Protein AF-A0A2K3M2V5-F1 (afdb_monomer)

Sequence (100 aa):
MEDSDEEIYETELAQLFTEEDEVHVFFARLDEELNKVNQFYRKQEAEFLERGDMLSKQLQILLDLKQLVTDRRRKNNLPSRSSNAEIFSRSPNQSSNYSG

Secondary structure (DSSP, 8-state):
----------PPPPGGGSS-HHHHHHHHHHHHHHHHHHHHHHHHHHHHHHHHHHHHHHHHHHHHHHHHHHHHHHHHTS--------S-------------

Organism: Trifolium pratense (NCBI:txid57577)

Structure (mmCIF, N/CA/C/O backbone):
data_AF-A0A2K3M2V5-F1
#
_entry.id   AF-A0A2K3M2V5-F1
#
loop_
_atom_site.group_PDB
_atom_site.id
_atom_site.type_symbol
_atom_site.label_atom_id
_atom_site.label_alt_id
_atom_site.label_comp_id
_atom_site.label_asym_id
_atom_site.label_entity_id
_atom_site.label_seq_id
_atom_site.pdbx_PDB_ins_code
_atom_site.Cartn_x
_atom_site.Cartn_y
_atom_site.Cartn_z
_atom_site.occupancy
_atom_site.B_iso_or_equiv
_atom_site.auth_seq_id
_atom_site.auth_comp_id
_atom_site.auth_asym_id
_atom_site.auth_atom_id
_atom_site.pdbx_PDB_model_num
ATOM 1 N N . MET A 1 1 ? -7.750 2.093 -11.460 1.00 41.62 1 MET A N 1
ATOM 2 C CA . MET A 1 1 ? -7.502 2.042 -10.013 1.00 41.62 1 MET A CA 1
ATOM 3 C C . MET A 1 1 ? -8.866 1.836 -9.421 1.00 41.62 1 MET A C 1
ATOM 5 O O . MET A 1 1 ? -9.701 2.712 -9.595 1.00 41.62 1 MET A O 1
ATOM 9 N N . GLU A 1 2 ? -9.142 0.624 -8.948 1.00 46.09 2 GLU A N 1
ATOM 10 C CA . GLU A 1 2 ? -10.311 0.410 -8.097 1.00 46.09 2 GLU A CA 1
ATOM 11 C C . GLU A 1 2 ? -10.176 1.391 -6.935 1.00 46.09 2 GLU A C 1
ATOM 13 O O . GLU A 1 2 ? -9.089 1.496 -6.363 1.00 46.09 2 GLU A O 1
ATOM 18 N N . ASP A 1 3 ? -11.230 2.168 -6.681 1.00 47.75 3 ASP A N 1
ATOM 19 C CA . ASP A 1 3 ? -11.426 2.820 -5.391 1.00 47.75 3 ASP A CA 1
ATOM 20 C C . ASP A 1 3 ? -11.268 1.710 -4.355 1.00 47.75 3 ASP A C 1
ATOM 22 O O . ASP A 1 3 ? -12.139 0.856 -4.199 1.00 47.75 3 ASP A O 1
ATOM 26 N N . SER A 1 4 ? -10.097 1.639 -3.727 1.00 57.03 4 SER A N 1
ATOM 27 C CA . SER A 1 4 ? -9.952 0.885 -2.500 1.00 57.03 4 SER A CA 1
ATOM 28 C C . SER A 1 4 ? -10.759 1.678 -1.490 1.00 57.03 4 SER A C 1
ATOM 30 O O . SER A 1 4 ? -10.239 2.655 -0.944 1.00 57.03 4 SER A O 1
ATOM 32 N N . ASP A 1 5 ? -12.035 1.322 -1.340 1.00 61.59 5 ASP A N 1
ATOM 33 C CA . ASP A 1 5 ? -12.872 1.786 -0.242 1.00 61.59 5 ASP A CA 1
ATOM 34 C C . ASP A 1 5 ? -11.995 1.791 1.009 1.00 61.59 5 ASP A C 1
ATOM 36 O O . ASP A 1 5 ? -11.370 0.781 1.348 1.00 61.59 5 ASP A O 1
ATOM 40 N N . GLU A 1 6 ? -11.816 2.971 1.595 1.00 73.25 6 GLU A N 1
ATOM 41 C CA . GLU A 1 6 ? -10.910 3.158 2.715 1.00 73.25 6 GLU A CA 1
ATOM 42 C C . GLU A 1 6 ? -11.386 2.234 3.840 1.00 73.25 6 GLU A C 1
ATOM 44 O O . GLU A 1 6 ? -12.450 2.449 4.410 1.00 73.25 6 GLU A O 1
ATOM 49 N N . GLU A 1 7 ? -10.663 1.133 4.074 1.00 84.31 7 GLU A N 1
ATOM 50 C CA . GLU A 1 7 ? -11.067 0.133 5.061 1.00 84.31 7 GLU A CA 1
ATOM 51 C C . GLU A 1 7 ? -11.070 0.779 6.446 1.00 84.31 7 GLU A C 1
ATOM 53 O O . GLU A 1 7 ? -10.015 1.122 6.986 1.00 84.31 7 GLU A O 1
ATOM 58 N N . ILE A 1 8 ? -12.271 0.937 6.999 1.00 89.81 8 ILE A N 1
ATOM 59 C CA . ILE A 1 8 ? -12.500 1.419 8.356 1.00 89.81 8 ILE A CA 1
ATOM 60 C C . ILE A 1 8 ? -12.656 0.199 9.260 1.00 89.81 8 ILE A C 1
ATOM 62 O O . ILE A 1 8 ? -13.488 -0.674 9.014 1.00 89.81 8 ILE A O 1
ATOM 66 N N . TYR A 1 9 ? -11.848 0.151 10.311 1.00 92.50 9 TYR A N 1
ATOM 67 C CA . TYR A 1 9 ? -11.904 -0.866 11.350 1.00 92.50 9 TYR A CA 1
ATOM 68 C C . TYR A 1 9 ? -12.694 -0.330 12.540 1.00 92.50 9 TYR A C 1
ATOM 70 O O . TYR A 1 9 ? -12.397 0.755 13.037 1.00 92.50 9 TYR A O 1
ATOM 78 N N . GLU A 1 10 ? -13.674 -1.099 12.997 1.00 94.06 10 GLU A N 1
ATOM 79 C CA . GLU A 1 10 ? -14.500 -0.778 14.158 1.00 94.06 10 GLU A CA 1
ATOM 80 C C . GLU A 1 10 ? -14.598 -2.014 15.056 1.00 94.06 10 GLU A C 1
ATOM 82 O O . GLU A 1 10 ? -14.713 -3.146 14.574 1.00 94.06 10 GLU A O 1
ATOM 87 N N . THR A 1 11 ? -14.505 -1.809 16.366 1.00 93.88 11 THR A N 1
ATOM 88 C CA . THR A 1 11 ? -14.577 -2.881 17.353 1.00 93.88 11 THR A CA 1
ATOM 89 C C . THR A 1 11 ? -16.034 -3.187 17.699 1.00 93.88 11 THR A C 1
ATOM 91 O O . THR A 1 11 ? -16.740 -2.370 18.287 1.00 93.88 11 THR A O 1
ATOM 94 N N . GLU A 1 12 ? -16.478 -4.412 17.415 1.00 90.62 12 GLU A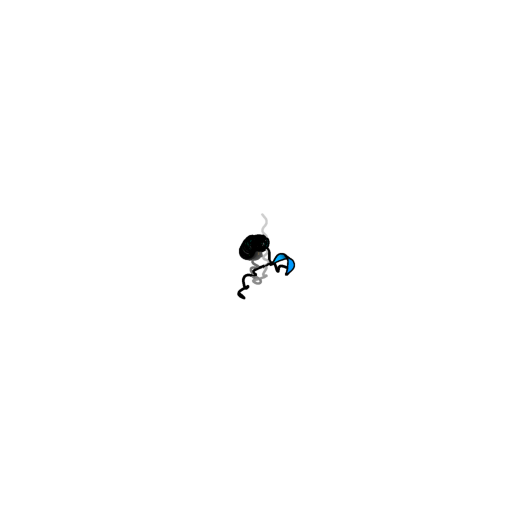 N 1
ATOM 95 C CA . GLU A 1 12 ? -17.791 -4.897 17.848 1.00 90.62 12 GLU A CA 1
ATOM 96 C C . GLU A 1 12 ? -17.785 -5.251 19.346 1.00 90.62 12 GLU A C 1
ATOM 98 O O . GLU A 1 12 ? -17.075 -6.157 19.791 1.00 90.62 12 GLU A O 1
ATOM 103 N N . LEU A 1 13 ? -18.603 -4.551 20.140 1.00 88.31 13 LEU A N 1
ATOM 104 C CA . LEU A 1 13 ? -18.733 -4.804 21.576 1.00 88.31 13 LEU A CA 1
ATOM 105 C C . LEU A 1 13 ? -19.807 -5.850 21.876 1.00 88.31 13 LEU A C 1
ATOM 107 O O . LEU A 1 13 ? -20.926 -5.801 21.366 1.00 88.31 13 LEU A O 1
ATOM 111 N N . ALA A 1 14 ? -19.484 -6.783 22.774 1.00 88.12 14 ALA A N 1
ATOM 112 C CA . ALA A 1 14 ? -20.477 -7.701 23.311 1.00 88.12 14 ALA A CA 1
ATOM 113 C C . ALA A 1 14 ? -21.502 -6.941 24.167 1.00 88.12 14 ALA A C 1
ATOM 115 O O . ALA A 1 14 ? -21.157 -5.999 24.876 1.00 88.12 14 ALA A O 1
ATOM 116 N N . GLN A 1 15 ? -22.746 -7.418 24.169 1.00 81.06 15 GLN A N 1
ATOM 117 C CA . GLN A 1 15 ? -23.897 -6.765 24.809 1.00 81.06 15 GLN A CA 1
ATOM 118 C C . GLN A 1 15 ? -23.710 -6.455 26.310 1.00 81.06 15 GLN A C 1
ATOM 120 O O . GLN A 1 15 ? -24.329 -5.543 26.840 1.00 81.06 15 GLN A O 1
ATOM 125 N 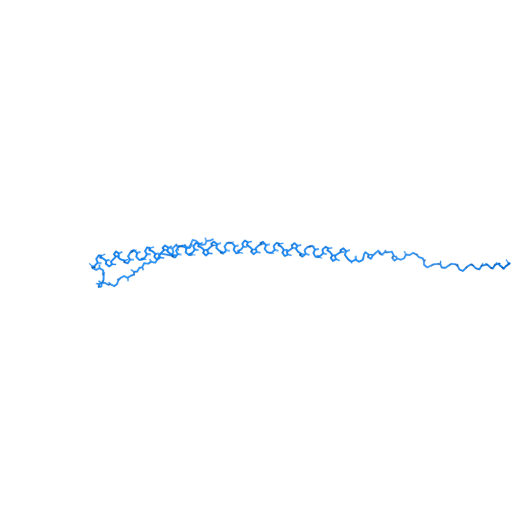N . LEU A 1 16 ? -22.831 -7.190 26.999 1.00 79.38 16 LEU A N 1
ATOM 126 C CA . LEU A 1 16 ? -22.485 -6.945 28.405 1.00 79.38 16 LEU A CA 1
ATOM 127 C C . LEU A 1 16 ? -21.726 -5.622 28.621 1.00 79.38 16 LEU A C 1
ATOM 129 O O . LEU A 1 16 ? -21.747 -5.080 29.717 1.00 79.38 16 LEU A O 1
ATOM 133 N N . PHE A 1 17 ? -21.055 -5.118 27.585 1.00 76.19 17 PHE A N 1
ATOM 134 C CA . PHE A 1 17 ? -20.202 -3.930 27.634 1.00 76.19 17 PHE A CA 1
ATOM 135 C C . PHE A 1 17 ? -20.825 -2.712 26.948 1.00 76.19 17 PHE A C 1
ATOM 137 O O . PHE A 1 17 ? -20.219 -1.645 26.944 1.00 76.19 17 PHE A O 1
ATOM 144 N N . THR A 1 18 ? -22.024 -2.852 26.372 1.00 73.94 18 THR A N 1
ATOM 145 C CA . THR A 1 18 ? -22.685 -1.758 25.646 1.00 73.94 18 THR A CA 1
ATOM 146 C C . THR A 1 18 ? -23.455 -0.789 26.544 1.00 73.94 18 THR A C 1
ATOM 148 O O . THR A 1 18 ? -23.886 0.265 26.096 1.00 73.94 18 THR A O 1
ATOM 151 N N . GLU A 1 19 ? -23.676 -1.140 27.811 1.00 75.12 19 GLU A N 1
ATOM 152 C CA . GLU A 1 19 ? -24.404 -0.281 28.758 1.00 75.12 19 GLU A CA 1
ATOM 153 C C . GLU A 1 19 ? -23.491 0.750 29.444 1.00 75.12 19 GLU A C 1
ATOM 155 O O . GLU A 1 19 ? -23.975 1.711 30.040 1.00 75.12 19 GLU A O 1
ATOM 160 N N . GLU A 1 20 ? -22.170 0.573 29.349 1.00 83.44 20 GLU A N 1
ATOM 161 C CA . GLU A 1 20 ? -21.181 1.459 29.956 1.00 83.44 20 GLU A CA 1
ATOM 162 C C . GLU A 1 20 ? -20.643 2.461 28.921 1.00 83.44 20 GLU A C 1
ATOM 164 O O . GLU A 1 20 ? -19.779 2.137 28.102 1.00 83.44 20 GLU A O 1
ATOM 169 N N . ASP A 1 21 ? -21.115 3.712 28.987 1.00 84.38 21 ASP A N 1
ATOM 170 C CA . ASP A 1 21 ? -20.696 4.802 28.084 1.00 84.38 21 ASP A CA 1
ATOM 171 C C . ASP A 1 21 ? -19.167 4.988 28.033 1.00 84.38 21 ASP A C 1
ATOM 173 O O . ASP A 1 21 ? -18.598 5.299 26.984 1.00 84.38 21 ASP A O 1
ATOM 177 N N . GLU A 1 22 ? -18.474 4.772 29.154 1.00 89.69 22 GLU A N 1
ATOM 178 C CA . GLU A 1 22 ? -17.012 4.883 29.231 1.00 89.69 22 GLU A CA 1
ATOM 179 C C . GLU A 1 22 ? -16.303 3.851 28.343 1.00 89.69 22 GLU A C 1
ATOM 181 O O . GLU A 1 22 ? -15.296 4.172 27.703 1.00 89.69 22 GLU A O 1
ATOM 186 N N . VAL A 1 23 ? -16.850 2.634 28.252 1.00 89.44 23 VAL A N 1
ATOM 187 C CA . VAL A 1 23 ? -16.302 1.553 27.424 1.00 89.44 23 VAL A CA 1
ATOM 188 C C . VAL A 1 23 ? -16.493 1.877 25.945 1.00 89.44 23 VAL A C 1
ATOM 190 O O . VAL A 1 23 ? -15.552 1.750 25.161 1.00 89.44 23 VAL A O 1
ATOM 193 N N . HIS A 1 24 ? -17.661 2.398 25.568 1.00 88.50 24 HIS A N 1
ATOM 194 C CA . HIS A 1 24 ? -17.915 2.865 24.206 1.00 88.50 24 HIS A CA 1
ATOM 195 C C . HIS A 1 24 ? -16.950 3.971 23.773 1.00 88.50 24 HIS A C 1
ATOM 197 O O . HIS A 1 24 ? -16.351 3.888 22.701 1.00 88.50 24 HIS A O 1
ATOM 203 N N . VAL A 1 25 ? -16.756 4.993 24.610 1.00 92.31 25 VAL A N 1
ATOM 204 C CA . VAL A 1 25 ? -15.839 6.102 24.303 1.00 92.31 25 VAL A CA 1
ATOM 205 C C . VAL A 1 25 ? -14.394 5.614 24.191 1.00 92.31 25 VAL A C 1
ATOM 207 O O . VAL A 1 25 ? -13.645 6.114 23.349 1.00 92.31 25 VAL A O 1
ATOM 210 N N . PHE A 1 26 ? -13.991 4.645 25.017 1.00 93.94 26 PHE A N 1
ATOM 211 C CA . PHE A 1 26 ? -12.662 4.049 24.935 1.00 93.94 26 PHE A CA 1
ATOM 212 C C . PHE A 1 26 ? -12.431 3.366 23.582 1.00 93.94 26 PHE A C 1
ATOM 214 O O . PHE A 1 26 ? -11.451 3.690 22.908 1.00 93.94 26 PHE A O 1
ATOM 221 N N . PHE A 1 27 ? -13.329 2.470 23.165 1.00 95.00 27 PHE A N 1
ATOM 222 C CA . PHE A 1 27 ? -13.165 1.735 21.909 1.00 95.00 27 PHE A CA 1
ATOM 223 C C . PHE A 1 27 ? -13.318 2.632 20.681 1.00 95.00 27 PHE A C 1
ATOM 225 O O . PHE A 1 27 ? -12.507 2.522 19.772 1.00 95.00 27 PHE A O 1
ATOM 232 N N . ALA A 1 28 ? -14.221 3.616 20.704 1.00 93.44 28 ALA A N 1
ATOM 233 C CA . ALA A 1 28 ? -14.326 4.596 19.622 1.00 93.44 28 ALA A CA 1
ATOM 234 C C . ALA A 1 28 ? -13.009 5.366 19.399 1.00 93.44 28 ALA A C 1
ATOM 236 O O . ALA A 1 28 ? -12.575 5.554 18.264 1.00 93.44 28 ALA A O 1
ATOM 237 N N . ARG A 1 29 ? -12.329 5.779 20.479 1.00 96.44 29 ARG A N 1
ATOM 238 C CA . ARG A 1 29 ? -11.012 6.437 20.382 1.00 96.44 29 ARG A CA 1
ATOM 239 C C . ARG A 1 29 ? -9.907 5.481 19.948 1.00 96.44 29 ARG A C 1
ATOM 241 O O . ARG A 1 29 ? -8.986 5.890 19.245 1.00 96.44 29 ARG A O 1
ATOM 248 N N . LEU A 1 30 ? -9.965 4.232 20.405 1.00 96.81 30 LEU A N 1
ATOM 249 C CA . LEU A 1 30 ? -9.008 3.206 20.008 1.00 96.81 30 LEU A CA 1
ATOM 250 C C . LEU A 1 30 ? -9.101 2.932 18.504 1.00 96.81 30 LEU A C 1
ATOM 252 O O . LEU A 1 30 ? -8.074 2.909 17.827 1.00 96.81 30 LEU A O 1
ATOM 256 N N . ASP A 1 31 ? -10.319 2.786 17.993 1.00 96.81 31 ASP A N 1
ATOM 257 C CA . ASP A 1 31 ? -10.595 2.568 16.578 1.00 96.81 31 ASP A CA 1
ATOM 258 C C . ASP A 1 31 ? -10.168 3.785 15.744 1.00 96.81 31 ASP A C 1
ATOM 260 O O . ASP A 1 31 ? -9.537 3.620 14.700 1.00 96.81 31 ASP A O 1
ATOM 264 N N . GLU A 1 32 ? -10.413 5.015 16.213 1.00 96.75 32 GLU A N 1
ATOM 265 C CA . GLU A 1 32 ? -9.939 6.239 15.548 1.00 96.75 32 GLU A CA 1
ATOM 266 C C . GLU A 1 32 ? -8.409 6.244 15.377 1.00 96.75 32 GLU A C 1
ATOM 268 O O . GLU A 1 32 ? -7.900 6.440 14.267 1.00 96.75 32 GLU A O 1
ATOM 273 N N . GLU A 1 33 ? -7.655 5.982 16.449 1.00 98.12 33 GLU A N 1
ATOM 274 C CA . GLU A 1 33 ? -6.190 5.954 16.371 1.00 98.12 33 GLU A CA 1
ATOM 275 C C . GLU A 1 33 ? -5.673 4.758 15.554 1.00 98.12 33 GLU A C 1
ATOM 277 O O . GLU A 1 33 ? -4.703 4.909 14.807 1.00 98.12 33 GLU A O 1
ATOM 282 N N . LEU A 1 34 ? -6.329 3.593 15.615 1.00 96.62 34 LEU A N 1
ATOM 283 C CA . LEU A 1 34 ? -5.982 2.435 14.785 1.00 96.62 34 LEU A CA 1
ATOM 284 C C . LEU A 1 34 ? -6.146 2.747 13.294 1.00 96.62 34 LEU A C 1
ATOM 286 O O . LEU A 1 34 ? -5.223 2.521 12.506 1.00 96.62 34 LEU A O 1
ATOM 290 N N . ASN A 1 35 ? -7.294 3.302 12.906 1.00 96.56 35 ASN A N 1
ATOM 291 C CA . ASN A 1 35 ? -7.573 3.676 11.523 1.00 96.56 35 ASN A CA 1
ATOM 292 C C . ASN A 1 35 ? -6.567 4.705 11.012 1.00 96.56 35 ASN A C 1
ATOM 294 O O . ASN A 1 35 ? -6.010 4.544 9.929 1.00 96.56 35 ASN A O 1
ATOM 298 N N . LYS A 1 36 ? -6.249 5.716 11.819 1.00 96.81 36 LYS A N 1
ATOM 299 C CA . LYS A 1 36 ? -5.245 6.730 11.487 1.00 96.81 36 LYS A CA 1
ATOM 300 C C . LYS A 1 36 ? -3.855 6.134 11.262 1.00 96.81 36 LYS A C 1
ATOM 302 O O . LYS A 1 36 ? -3.171 6.515 10.310 1.00 96.81 36 LYS A O 1
ATOM 307 N N . VAL A 1 37 ? -3.427 5.192 12.106 1.00 97.00 37 VAL A N 1
ATOM 308 C CA . VAL A 1 37 ? -2.152 4.479 11.926 1.00 97.00 37 VAL A CA 1
ATOM 309 C C . VAL A 1 37 ? -2.175 3.645 10.643 1.00 97.00 37 VAL A C 1
ATOM 311 O O . VAL A 1 37 ? -1.229 3.710 9.855 1.00 97.00 37 VAL A O 1
ATOM 314 N N . ASN A 1 38 ? -3.261 2.917 10.386 1.00 95.38 38 ASN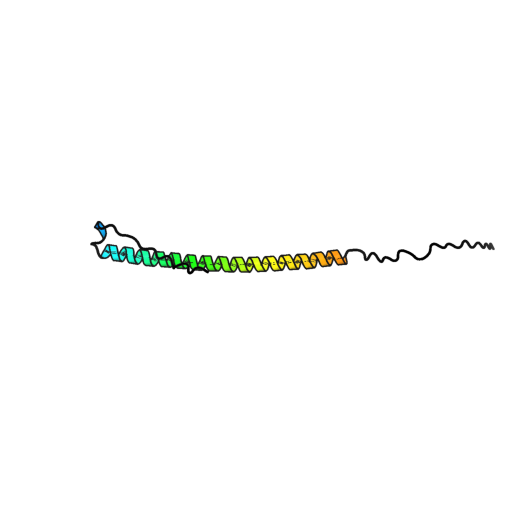 A N 1
ATOM 315 C CA . ASN A 1 38 ? -3.411 2.121 9.168 1.00 95.38 38 ASN A CA 1
ATOM 316 C C . ASN A 1 38 ? -3.379 2.994 7.907 1.00 95.38 38 ASN A C 1
ATOM 318 O O . ASN A 1 38 ? -2.635 2.691 6.975 1.00 95.38 38 ASN A O 1
ATOM 322 N N . GLN A 1 39 ? -4.110 4.110 7.889 1.00 94.81 39 GLN A N 1
ATOM 323 C CA . GLN A 1 39 ? -4.097 5.074 6.786 1.00 94.81 39 GLN A CA 1
ATOM 324 C C . GLN A 1 39 ? -2.699 5.655 6.554 1.00 94.81 39 GLN A C 1
ATOM 326 O O . GLN A 1 39 ? -2.246 5.750 5.410 1.00 94.81 39 GLN A O 1
ATOM 331 N N . PHE A 1 40 ? -1.980 6.001 7.628 1.00 96.12 40 PHE A N 1
ATOM 332 C CA . PHE A 1 40 ? -0.605 6.484 7.530 1.00 96.12 40 PHE A CA 1
ATOM 333 C C . PHE A 1 40 ? 0.298 5.466 6.823 1.00 96.12 40 PHE A C 1
ATOM 335 O O . PHE A 1 40 ? 1.002 5.824 5.875 1.00 96.12 40 PHE A O 1
ATOM 342 N N . TYR A 1 41 ? 0.253 4.197 7.234 1.00 96.00 41 TYR A N 1
ATOM 343 C CA . TYR A 1 41 ? 1.090 3.162 6.631 1.00 96.00 41 TYR A CA 1
ATOM 344 C C . TYR A 1 41 ? 0.669 2.797 5.209 1.00 96.00 41 TYR A C 1
ATOM 346 O O . TYR A 1 41 ? 1.552 2.652 4.367 1.00 96.00 41 TYR A O 1
ATOM 354 N N . ARG A 1 42 ? -0.633 2.740 4.897 1.00 94.31 42 ARG A N 1
ATOM 355 C CA . ARG A 1 42 ? -1.115 2.536 3.516 1.00 94.31 42 ARG A CA 1
ATOM 356 C C . ARG A 1 42 ? -0.602 3.628 2.583 1.00 94.31 42 ARG A C 1
ATOM 358 O O . ARG A 1 42 ? -0.066 3.340 1.515 1.00 94.31 42 ARG A O 1
ATOM 365 N N . LYS A 1 43 ? -0.698 4.891 3.009 1.00 94.44 43 LYS A N 1
ATOM 366 C CA . LYS A 1 43 ? -0.161 6.024 2.246 1.00 94.44 43 LYS A CA 1
ATOM 367 C C . LYS A 1 43 ? 1.352 5.910 2.065 1.00 94.44 43 LYS A C 1
ATOM 369 O O . LYS A 1 43 ? 1.860 6.151 0.972 1.00 94.44 43 LYS A O 1
ATOM 374 N N . GLN A 1 44 ? 2.066 5.550 3.128 1.00 97.06 44 GLN A N 1
ATOM 375 C CA . GLN A 1 44 ? 3.517 5.420 3.092 1.00 97.06 44 GLN A CA 1
ATOM 376 C C . GLN A 1 44 ? 3.969 4.277 2.171 1.00 97.06 44 GLN A C 1
ATOM 378 O O . GLN A 1 44 ? 4.933 4.447 1.424 1.00 97.06 44 GLN A O 1
ATOM 383 N N . GLU A 1 45 ? 3.281 3.136 2.203 1.00 97.12 45 GLU A N 1
ATOM 384 C CA . GLU A 1 45 ? 3.518 1.995 1.318 1.00 97.12 45 GLU A CA 1
ATOM 385 C C . GLU A 1 45 ? 3.287 2.374 -0.146 1.00 97.12 45 GLU A C 1
ATOM 387 O O . GLU A 1 45 ? 4.167 2.145 -0.976 1.00 97.12 45 GLU A O 1
ATOM 392 N N . ALA A 1 46 ? 2.163 3.027 -0.455 1.00 96.06 46 ALA A N 1
ATOM 393 C CA . ALA A 1 46 ? 1.859 3.492 -1.807 1.00 96.06 46 ALA A CA 1
ATOM 394 C C . ALA A 1 46 ? 2.947 4.438 -2.348 1.00 96.06 46 ALA A C 1
ATOM 396 O O . ALA A 1 46 ? 3.404 4.281 -3.480 1.00 96.06 46 ALA A O 1
ATOM 397 N N . GLU A 1 47 ? 3.428 5.369 -1.519 1.00 97.69 47 GLU A N 1
ATOM 398 C CA . GLU A 1 47 ? 4.534 6.259 -1.879 1.00 97.69 47 GLU A CA 1
ATOM 399 C C . GLU A 1 47 ? 5.835 5.484 -2.152 1.00 97.69 47 GLU A C 1
ATOM 401 O O . GLU A 1 47 ? 6.564 5.792 -3.100 1.00 97.69 47 GLU A O 1
ATOM 406 N N . PHE A 1 48 ? 6.155 4.473 -1.340 1.00 98.19 48 PHE A N 1
ATOM 407 C CA . PHE A 1 48 ? 7.348 3.655 -1.555 1.00 98.19 48 PHE A CA 1
ATOM 408 C C . PHE A 1 48 ? 7.255 2.802 -2.819 1.00 98.19 48 PHE A C 1
ATOM 410 O O . PHE A 1 48 ? 8.260 2.680 -3.523 1.00 98.19 48 PHE A O 1
ATOM 417 N N . LEU A 1 49 ? 6.078 2.261 -3.135 1.00 98.19 49 LEU A N 1
ATOM 418 C CA . LEU A 1 49 ? 5.835 1.540 -4.383 1.00 98.19 49 LEU A CA 1
ATOM 419 C C . LEU A 1 49 ? 6.028 2.459 -5.592 1.00 98.19 49 LEU A C 1
ATOM 421 O O . LEU A 1 49 ? 6.801 2.127 -6.489 1.00 98.19 49 LEU A O 1
ATOM 425 N N . GLU A 1 50 ? 5.433 3.655 -5.582 1.00 98.31 50 GLU A N 1
ATOM 426 C CA . GLU A 1 50 ? 5.594 4.631 -6.666 1.00 98.31 50 GLU A CA 1
ATOM 427 C C . GLU A 1 50 ? 7.066 5.035 -6.860 1.00 98.31 50 GLU A C 1
ATOM 429 O O . GLU A 1 50 ? 7.587 5.053 -7.982 1.00 98.31 50 GLU A O 1
ATOM 434 N N . ARG A 1 51 ? 7.776 5.316 -5.760 1.00 98.44 51 ARG A N 1
ATOM 435 C CA . ARG A 1 51 ? 9.212 5.635 -5.796 1.00 98.44 51 ARG A CA 1
ATOM 436 C C . ARG A 1 51 ? 10.040 4.460 -6.316 1.00 98.44 51 ARG A C 1
ATOM 438 O O . ARG A 1 51 ? 10.965 4.677 -7.102 1.00 98.44 51 ARG A O 1
ATOM 445 N N . GLY A 1 52 ? 9.716 3.237 -5.901 1.00 98.56 52 GLY A N 1
ATOM 446 C CA . GLY A 1 52 ? 10.357 2.008 -6.365 1.00 98.56 52 GLY A CA 1
ATOM 447 C C . GLY A 1 52 ? 10.178 1.797 -7.868 1.00 98.56 52 GLY A C 1
ATOM 448 O O . GLY A 1 52 ? 11.156 1.552 -8.578 1.00 98.56 52 GLY A O 1
ATOM 449 N N . ASP A 1 53 ? 8.964 1.997 -8.375 1.00 98.62 53 ASP A N 1
ATOM 450 C CA . ASP A 1 53 ? 8.646 1.905 -9.800 1.00 98.62 53 ASP A CA 1
ATOM 451 C C . ASP A 1 53 ? 9.391 2.956 -10.624 1.00 98.62 53 ASP A C 1
ATOM 453 O O . ASP A 1 53 ? 9.933 2.658 -11.694 1.00 98.62 53 ASP A O 1
ATOM 457 N N . MET A 1 54 ? 9.458 4.195 -10.134 1.00 98.62 54 MET A N 1
ATOM 458 C CA . MET A 1 54 ? 10.222 5.257 -10.785 1.00 98.62 54 MET A CA 1
ATOM 459 C C . MET A 1 54 ? 11.718 4.927 -10.828 1.00 98.62 54 MET A C 1
ATOM 461 O O . MET A 1 54 ? 12.351 5.086 -11.875 1.00 98.62 54 MET A O 1
ATOM 465 N N . LEU A 1 55 ? 12.283 4.430 -9.727 1.00 98.62 55 LEU A N 1
ATOM 466 C CA . LEU A 1 55 ? 13.685 4.021 -9.667 1.00 98.62 55 LEU A CA 1
ATOM 467 C C . LEU A 1 55 ? 13.973 2.850 -10.618 1.00 98.62 55 LEU A C 1
ATOM 469 O O . LEU A 1 55 ? 14.975 2.865 -11.332 1.00 98.62 55 LEU A O 1
ATOM 473 N N . SER A 1 56 ? 13.077 1.866 -10.685 1.00 98.62 56 SER A N 1
ATOM 474 C CA . SER A 1 56 ? 13.182 0.731 -11.606 1.00 98.62 56 SER A CA 1
ATOM 475 C C . SER A 1 56 ? 13.222 1.192 -13.069 1.00 98.62 56 SER A C 1
ATOM 477 O O . SER A 1 56 ? 14.109 0.795 -13.830 1.00 98.62 56 SER A O 1
ATOM 479 N N . LYS A 1 57 ? 12.350 2.137 -13.451 1.00 98.69 57 LYS A N 1
ATOM 480 C CA . LYS A 1 57 ? 12.365 2.765 -14.785 1.00 98.69 57 LYS A CA 1
ATOM 481 C C . LYS A 1 57 ? 13.690 3.477 -15.070 1.00 98.69 57 LYS A C 1
ATOM 483 O O . LYS A 1 57 ? 14.237 3.329 -16.161 1.00 98.69 57 LYS A O 1
ATOM 488 N N . GLN A 1 58 ? 14.230 4.220 -14.102 1.00 98.75 58 GLN A N 1
ATOM 489 C CA . GLN A 1 58 ? 15.533 4.881 -14.249 1.00 98.75 58 GLN A CA 1
ATOM 490 C C . GLN A 1 58 ? 16.664 3.867 -14.474 1.00 98.75 58 GLN A C 1
ATOM 492 O O . GLN A 1 58 ? 17.496 4.065 -15.361 1.00 98.75 58 GLN A O 1
ATOM 497 N N . LEU A 1 59 ? 16.684 2.765 -13.719 1.00 98.69 59 LEU A N 1
ATOM 498 C CA . LEU A 1 59 ? 17.673 1.699 -13.889 1.00 98.69 59 LEU A CA 1
ATOM 499 C C . LEU A 1 59 ? 17.564 1.032 -15.263 1.00 98.69 59 LEU A C 1
ATOM 501 O O . LEU A 1 59 ? 18.593 0.803 -15.901 1.00 98.69 59 LEU A O 1
ATOM 505 N N . GLN A 1 60 ? 16.347 0.787 -15.752 1.00 98.69 60 GLN A N 1
ATOM 506 C CA . GLN A 1 60 ? 16.139 0.229 -17.088 1.00 98.69 60 GLN A CA 1
ATOM 507 C C . GLN A 1 60 ? 16.691 1.157 -18.179 1.00 98.69 60 GLN A C 1
ATOM 509 O O . GLN A 1 60 ? 17.448 0.707 -19.036 1.00 98.69 60 GLN A O 1
ATOM 514 N N . ILE A 1 61 ? 16.422 2.466 -18.095 1.00 98.44 61 ILE A N 1
ATOM 515 C CA . ILE A 1 61 ? 16.978 3.459 -19.031 1.00 98.44 61 ILE A CA 1
ATOM 516 C C . ILE A 1 61 ? 18.514 3.417 -19.025 1.00 98.44 61 ILE A C 1
ATOM 518 O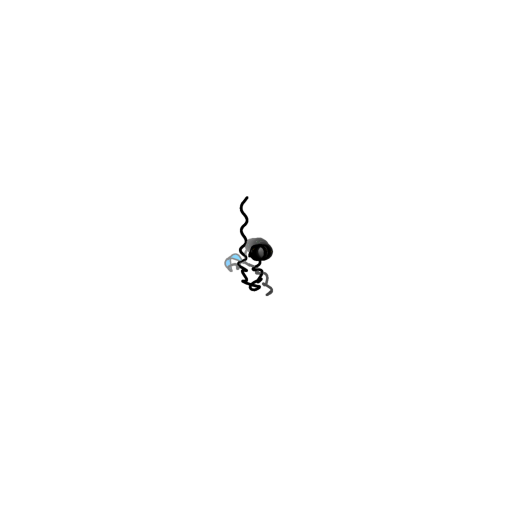 O . ILE A 1 61 ? 19.149 3.444 -20.081 1.00 98.44 61 ILE A O 1
ATOM 522 N N . LEU A 1 62 ? 19.137 3.337 -17.846 1.00 98.44 62 LEU A N 1
ATOM 523 C CA . LEU A 1 62 ? 20.596 3.265 -17.733 1.00 98.44 62 LEU A CA 1
ATOM 524 C C . LEU A 1 62 ? 21.169 1.979 -18.347 1.00 98.44 62 LEU A C 1
ATOM 526 O O . LEU A 1 62 ? 22.230 2.027 -18.978 1.00 98.44 62 LEU A O 1
ATOM 530 N N . LEU A 1 63 ? 20.485 0.843 -18.189 1.00 98.31 63 LEU A N 1
ATOM 531 C CA . LEU A 1 63 ? 20.869 -0.421 -18.822 1.00 98.31 63 LEU A CA 1
ATOM 532 C C . LEU A 1 63 ? 20.799 -0.325 -20.349 1.00 98.31 63 LEU A C 1
ATOM 534 O O . LEU A 1 63 ? 21.778 -0.669 -21.018 1.00 98.31 63 LEU A O 1
ATOM 538 N N . ASP A 1 64 ? 19.709 0.219 -20.886 1.00 97.81 64 ASP A N 1
ATOM 539 C CA . ASP A 1 64 ? 19.510 0.389 -22.328 1.00 97.81 64 ASP A CA 1
ATOM 540 C C . ASP A 1 64 ? 20.593 1.301 -22.932 1.00 97.81 64 ASP A C 1
ATOM 542 O O . ASP A 1 64 ? 21.214 0.983 -23.953 1.00 97.81 64 ASP A O 1
ATOM 546 N N . LEU A 1 65 ? 20.905 2.416 -22.260 1.00 97.69 65 LEU A N 1
ATOM 547 C CA . LEU A 1 65 ? 21.975 3.331 -22.666 1.00 97.69 65 LEU A CA 1
ATOM 548 C C . LEU A 1 65 ? 23.351 2.656 -22.636 1.00 97.69 65 LEU A C 1
ATOM 550 O O . LEU A 1 65 ? 24.146 2.812 -23.570 1.00 97.69 65 LEU A O 1
ATOM 554 N N . LYS A 1 66 ? 23.647 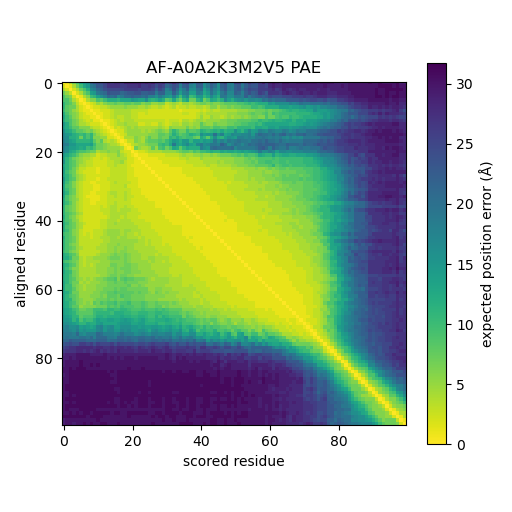1.880 -21.587 1.00 96.75 66 LYS A N 1
ATOM 555 C CA . LYS A 1 66 ? 24.903 1.128 -21.475 1.00 96.75 66 LYS A CA 1
ATOM 556 C C . LYS A 1 66 ? 25.041 0.114 -22.608 1.00 96.75 66 LYS A C 1
ATOM 558 O O . LYS A 1 66 ? 26.137 -0.024 -23.165 1.00 96.75 66 LYS A O 1
ATOM 563 N N . GLN A 1 67 ? 23.962 -0.580 -22.957 1.00 96.44 67 GLN A N 1
ATOM 564 C CA . GLN A 1 67 ? 23.954 -1.534 -24.058 1.00 96.44 67 GLN A CA 1
ATOM 565 C C . GLN A 1 67 ? 24.226 -0.829 -25.389 1.00 96.44 67 GLN A C 1
ATOM 567 O O . GLN A 1 67 ? 25.164 -1.206 -26.090 1.00 96.44 67 GLN A O 1
ATOM 572 N N . LEU A 1 68 ? 23.530 0.276 -25.669 1.00 95.25 68 LEU A N 1
ATOM 573 C CA . LEU A 1 68 ? 23.740 1.073 -26.879 1.00 95.25 68 LEU A CA 1
ATOM 574 C C . LEU A 1 68 ? 25.197 1.543 -27.032 1.00 95.25 68 LEU A C 1
ATOM 576 O O . LEU A 1 68 ? 25.777 1.458 -28.117 1.00 95.25 68 LEU A O 1
ATOM 580 N N . VAL A 1 69 ? 25.812 2.035 -25.952 1.00 95.06 69 VAL A N 1
ATOM 581 C CA . VAL A 1 69 ? 27.223 2.462 -25.958 1.00 95.06 69 VAL A CA 1
ATOM 582 C C . VAL A 1 69 ? 28.159 1.275 -26.198 1.00 95.06 69 VAL A C 1
ATOM 584 O O . VAL A 1 69 ? 29.123 1.390 -26.960 1.00 95.06 69 VAL A O 1
ATOM 587 N N . THR A 1 70 ? 27.879 0.132 -25.574 1.00 93.81 70 THR A N 1
ATOM 588 C CA . THR A 1 70 ? 28.683 -1.090 -25.716 1.00 93.81 70 THR A CA 1
ATOM 589 C C . THR A 1 70 ? 28.621 -1.638 -27.140 1.00 93.81 70 THR A C 1
ATOM 591 O O . THR A 1 70 ? 29.660 -1.955 -27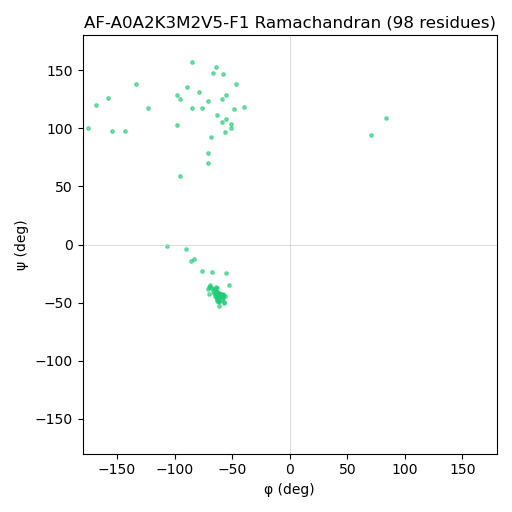.724 1.00 93.81 70 THR A O 1
ATOM 594 N N . ASP A 1 71 ? 27.432 -1.680 -27.735 1.00 91.56 71 ASP A N 1
ATOM 595 C CA . ASP A 1 71 ? 27.214 -2.162 -29.098 1.00 91.56 71 ASP A CA 1
ATOM 596 C C . ASP A 1 71 ? 27.875 -1.247 -30.133 1.00 91.56 71 ASP A C 1
ATOM 598 O O . ASP A 1 71 ? 28.531 -1.729 -31.060 1.00 91.56 71 ASP A O 1
ATOM 602 N N . ARG A 1 72 ? 27.814 0.078 -29.936 1.00 89.25 72 ARG A N 1
ATOM 603 C CA . ARG A 1 72 ? 28.561 1.044 -30.762 1.00 89.25 72 ARG A CA 1
ATOM 604 C C . ARG A 1 72 ? 30.070 0.811 -30.693 1.00 89.25 72 ARG A C 1
ATOM 606 O O . ARG A 1 72 ? 30.726 0.808 -31.731 1.00 89.25 72 ARG A O 1
ATOM 613 N N . ARG A 1 73 ? 30.632 0.574 -29.500 1.00 85.56 73 ARG A N 1
ATOM 614 C CA . ARG A 1 73 ? 32.065 0.251 -29.348 1.00 85.56 73 ARG A CA 1
ATOM 615 C C . ARG A 1 73 ? 32.434 -1.040 -30.075 1.00 85.56 73 ARG A C 1
ATOM 617 O O . ARG A 1 73 ? 33.435 -1.064 -30.781 1.00 85.56 73 ARG A O 1
ATOM 624 N N . ARG A 1 74 ? 31.620 -2.094 -29.959 1.00 81.06 74 ARG A N 1
ATOM 625 C CA . ARG A 1 74 ? 31.840 -3.354 -30.691 1.00 81.06 74 ARG A CA 1
ATOM 626 C C . ARG A 1 74 ? 31.793 -3.149 -32.204 1.00 81.06 74 ARG A C 1
ATOM 628 O O . ARG A 1 74 ? 32.661 -3.661 -32.900 1.00 81.06 74 ARG A O 1
ATOM 635 N N . LYS A 1 75 ? 30.836 -2.361 -32.705 1.00 78.06 75 LYS A N 1
ATOM 636 C CA . LYS A 1 75 ? 30.700 -2.060 -34.138 1.00 78.06 75 LYS A CA 1
ATOM 637 C C . LYS A 1 75 ? 31.878 -1.252 -34.691 1.00 78.06 75 LYS A C 1
ATOM 639 O O . LYS A 1 75 ? 32.320 -1.532 -35.797 1.00 78.06 75 LYS A O 1
ATOM 644 N N . ASN A 1 76 ? 32.411 -0.308 -33.917 1.00 72.38 76 ASN A N 1
ATOM 645 C CA . ASN A 1 76 ? 33.571 0.498 -34.315 1.00 72.38 76 ASN A CA 1
ATOM 646 C C . ASN A 1 76 ? 34.906 -0.263 -34.224 1.00 72.38 76 ASN A C 1
ATOM 648 O O . ASN A 1 76 ? 35.859 0.110 -34.898 1.00 72.38 76 ASN A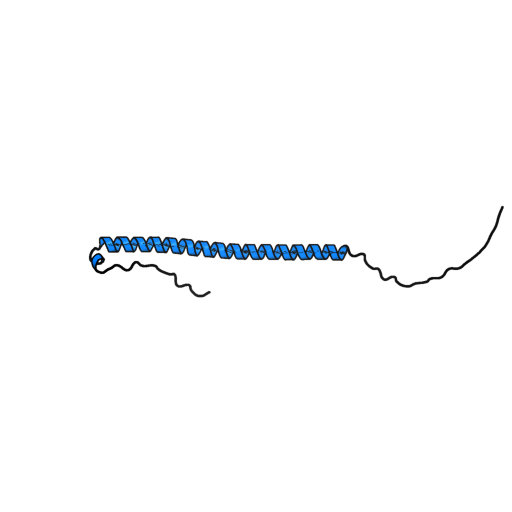 O 1
ATOM 652 N N . ASN A 1 77 ? 34.974 -1.320 -33.409 1.00 65.4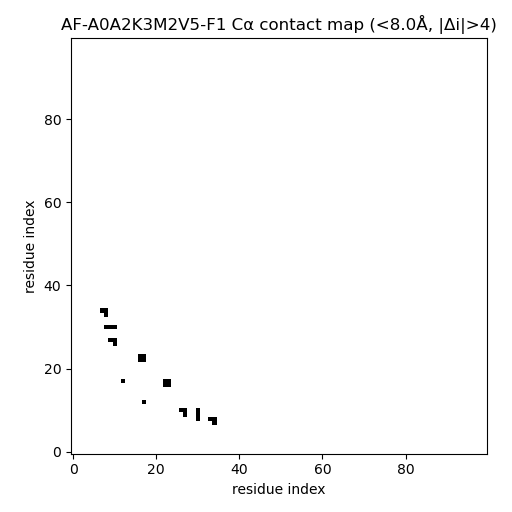4 77 ASN A N 1
ATOM 653 C CA . ASN A 1 77 ? 36.167 -2.156 -33.247 1.00 65.44 77 ASN A CA 1
ATOM 654 C C . ASN A 1 77 ? 36.216 -3.348 -34.219 1.00 65.44 77 ASN A C 1
ATOM 656 O O . ASN A 1 77 ? 37.198 -4.090 -34.221 1.00 65.44 77 ASN A O 1
ATOM 660 N N . LEU A 1 78 ? 35.179 -3.558 -35.037 1.00 62.44 78 LEU A N 1
ATOM 661 C CA . LEU A 1 78 ? 35.263 -4.491 -36.158 1.00 62.44 78 LEU A CA 1
ATOM 662 C C . LEU A 1 78 ? 36.179 -3.860 -37.215 1.00 62.44 78 LEU A C 1
ATOM 664 O O . LEU A 1 78 ? 35.896 -2.740 -37.652 1.00 62.44 78 LEU A O 1
ATOM 668 N N . PRO A 1 79 ? 37.265 -4.532 -37.643 1.00 59.38 79 PRO A N 1
ATOM 669 C CA . PRO A 1 79 ? 38.071 -4.019 -38.734 1.00 59.38 79 PRO A CA 1
ATOM 670 C C . PRO A 1 79 ? 37.142 -3.885 -39.935 1.00 59.38 79 PRO A C 1
ATOM 672 O O . PRO A 1 79 ? 36.460 -4.845 -40.303 1.00 59.38 79 PRO A O 1
ATOM 675 N N . SER A 1 80 ? 37.082 -2.683 -40.511 1.00 59.81 80 SER A N 1
ATOM 676 C CA . SER A 1 80 ? 36.445 -2.470 -41.804 1.00 59.81 80 SER A CA 1
ATOM 677 C C . SER A 1 80 ? 37.049 -3.495 -42.755 1.00 59.81 80 SER A C 1
ATOM 679 O O . SER A 1 80 ? 38.206 -3.371 -43.161 1.00 59.81 80 SER A O 1
ATOM 681 N N . ARG A 1 81 ? 36.303 -4.562 -43.056 1.00 56.84 81 ARG A N 1
ATOM 682 C CA . ARG A 1 81 ? 36.640 -5.472 -44.140 1.00 56.84 81 ARG A CA 1
ATOM 683 C C . ARG A 1 81 ? 36.360 -4.674 -45.402 1.00 56.84 81 ARG A C 1
ATOM 685 O O . ARG A 1 81 ? 35.299 -4.799 -45.999 1.00 56.84 81 ARG A O 1
ATOM 692 N N . SER A 1 82 ? 37.307 -3.798 -45.732 1.00 52.19 82 SER A N 1
ATOM 693 C CA . SER A 1 82 ? 37.441 -3.194 -47.042 1.00 52.19 82 SER A CA 1
ATOM 694 C C . SER A 1 82 ? 37.548 -4.357 -48.011 1.00 52.19 82 SER A C 1
ATOM 696 O O . SER A 1 82 ? 38.588 -5.004 -48.139 1.00 52.19 82 SER A O 1
ATOM 698 N N . SER A 1 83 ? 36.418 -4.711 -48.608 1.00 54.44 83 SER A N 1
ATOM 699 C CA . SER A 1 83 ? 36.332 -5.628 -49.727 1.00 54.44 83 SER A CA 1
ATOM 700 C C . SER A 1 83 ? 36.906 -4.931 -50.957 1.00 54.44 83 SER A C 1
ATOM 702 O O . SER A 1 83 ? 36.184 -4.607 -51.886 1.00 54.44 83 SER A O 1
ATOM 704 N N . ASN A 1 84 ? 38.223 -4.730 -50.942 1.00 52.31 84 ASN A N 1
ATOM 705 C CA .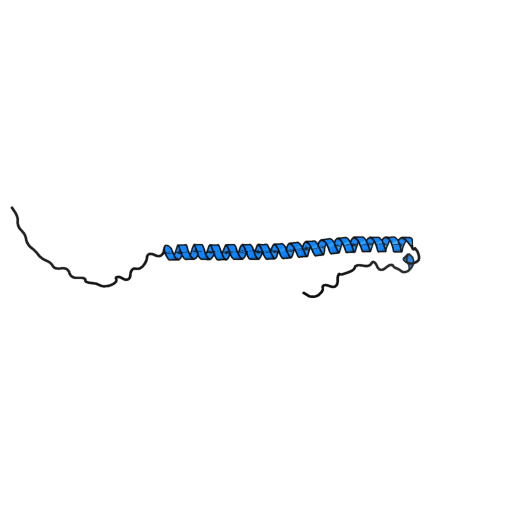 ASN A 1 84 ? 39.047 -4.674 -52.140 1.00 52.31 84 ASN A CA 1
ATOM 706 C C . ASN A 1 84 ? 39.618 -6.082 -52.348 1.00 52.31 84 ASN A C 1
ATOM 708 O O . ASN A 1 84 ? 40.823 -6.315 -52.282 1.00 52.31 84 ASN A O 1
ATOM 712 N N . ALA A 1 85 ? 38.713 -7.051 -52.489 1.00 55.19 85 ALA A N 1
ATOM 713 C CA . ALA A 1 85 ? 39.043 -8.278 -53.183 1.00 55.19 85 ALA A CA 1
ATOM 714 C C . ALA A 1 85 ? 38.972 -7.946 -54.675 1.00 55.19 85 ALA A C 1
ATOM 716 O O . ALA A 1 85 ? 37.989 -7.364 -55.120 1.00 55.19 85 ALA A O 1
ATOM 717 N N . GLU A 1 86 ? 40.019 -8.347 -55.388 1.00 54.00 86 GLU A N 1
ATOM 718 C CA . GLU A 1 86 ? 40.234 -8.195 -56.828 1.00 54.00 86 GLU A CA 1
ATOM 719 C C . GLU A 1 86 ? 40.809 -6.847 -57.266 1.00 54.00 86 GLU A C 1
ATOM 721 O O . GLU A 1 86 ? 40.137 -5.825 -57.243 1.00 54.00 86 GLU A O 1
ATOM 726 N N . ILE A 1 87 ? 42.083 -6.881 -57.682 1.00 49.12 87 ILE A N 1
ATOM 727 C CA . ILE A 1 87 ? 42.588 -6.338 -58.956 1.00 49.12 87 ILE A CA 1
ATOM 728 C C . ILE A 1 87 ? 44.085 -6.717 -59.059 1.00 49.12 87 ILE A C 1
ATOM 730 O O . ILE A 1 87 ? 44.969 -6.139 -58.437 1.00 49.12 87 ILE A O 1
ATOM 734 N N . PHE A 1 88 ? 44.304 -7.769 -59.852 1.00 47.12 88 PHE A N 1
ATOM 735 C CA . PHE A 1 88 ? 45.523 -8.190 -60.556 1.00 47.12 88 PHE A CA 1
ATOM 736 C C . PHE A 1 88 ? 46.729 -8.745 -59.785 1.00 47.12 88 PHE A C 1
ATOM 738 O O . PHE A 1 88 ? 47.722 -8.080 -59.503 1.00 47.12 88 PHE A O 1
ATOM 745 N N . SER A 1 89 ? 46.739 -10.076 -59.712 1.00 56.19 89 SER A N 1
ATOM 746 C CA . SER A 1 89 ? 47.931 -10.870 -60.002 1.00 56.19 89 SER A CA 1
ATOM 747 C C . SER A 1 89 ? 48.458 -10.525 -61.404 1.00 56.19 89 SER A C 1
ATOM 749 O O . SER A 1 89 ? 47.855 -10.906 -62.406 1.00 56.19 89 SER A O 1
ATOM 751 N N . ARG A 1 90 ? 49.586 -9.820 -61.503 1.00 45.12 90 ARG A N 1
ATOM 752 C CA . ARG A 1 90 ? 50.443 -9.857 -62.698 1.00 45.12 90 ARG A CA 1
ATOM 753 C C . ARG A 1 90 ? 51.876 -9.502 -62.318 1.00 45.12 90 ARG A C 1
ATOM 755 O O . ARG A 1 90 ? 52.241 -8.336 -62.223 1.00 45.12 90 ARG A O 1
ATOM 762 N N . SER A 1 91 ? 52.693 -10.534 -62.129 1.00 52.38 91 SER A N 1
ATOM 763 C CA . SER A 1 91 ? 54.135 -10.409 -62.324 1.00 52.38 91 SER A CA 1
ATOM 764 C C . SER A 1 91 ? 54.414 -9.950 -63.757 1.00 52.38 91 SER A C 1
ATOM 766 O O . SER A 1 91 ? 53.758 -10.420 -64.692 1.00 52.38 91 SER A O 1
ATOM 768 N N . PRO A 1 92 ? 55.471 -9.156 -63.948 1.00 52.53 92 PRO A N 1
ATOM 769 C CA . PRO A 1 92 ? 56.363 -9.415 -65.053 1.00 52.53 92 PRO A CA 1
ATOM 770 C C . PRO A 1 92 ? 57.778 -9.611 -64.528 1.00 52.53 92 PRO A C 1
ATOM 772 O O . PRO A 1 92 ? 58.411 -8.736 -63.946 1.00 52.53 92 PRO A O 1
ATOM 775 N N . ASN A 1 93 ? 58.243 -10.822 -64.786 1.00 51.44 93 ASN A N 1
ATOM 776 C CA . ASN A 1 93 ? 59.634 -11.163 -64.958 1.00 51.44 93 ASN A CA 1
ATOM 777 C C . ASN A 1 93 ? 60.262 -10.158 -65.946 1.00 51.44 93 ASN A C 1
ATOM 779 O O . ASN A 1 93 ? 59.837 -10.106 -67.101 1.00 51.44 93 ASN A O 1
ATOM 783 N N . GLN A 1 94 ? 61.241 -9.360 -65.521 1.00 50.50 94 GLN A N 1
ATOM 784 C CA . GLN A 1 94 ? 62.143 -8.700 -66.463 1.00 50.50 94 GLN A CA 1
ATOM 785 C C . GLN A 1 94 ? 63.557 -8.660 -65.885 1.00 50.50 94 GLN A C 1
ATOM 787 O O . GLN A 1 94 ? 63.922 -7.841 -65.049 1.00 50.50 94 GLN A O 1
ATOM 792 N N . SER A 1 95 ? 64.326 -9.639 -66.342 1.00 54.25 95 SER A N 1
ATOM 793 C CA . SER A 1 95 ? 65.779 -9.684 -66.356 1.00 54.25 95 SER A CA 1
ATOM 794 C C . SER A 1 95 ? 66.398 -8.386 -66.881 1.00 54.25 95 SER A C 1
ATOM 796 O O . SER A 1 95 ? 65.990 -7.925 -67.944 1.00 54.25 95 SER A O 1
ATOM 798 N N . SER A 1 96 ? 67.465 -7.900 -66.247 1.00 50.44 96 SER A N 1
ATOM 799 C CA . SER A 1 96 ? 68.675 -7.481 -66.968 1.00 50.44 96 SER A CA 1
ATOM 800 C C . SER A 1 96 ? 69.824 -7.237 -65.995 1.00 50.44 96 SER A C 1
ATOM 802 O O . SER A 1 96 ? 69.757 -6.375 -65.125 1.00 50.44 96 SER A O 1
ATOM 804 N N . ASN A 1 97 ? 70.890 -8.000 -66.201 1.00 55.81 97 ASN A N 1
ATOM 805 C CA . ASN A 1 97 ? 72.209 -7.835 -65.606 1.00 55.81 97 ASN A CA 1
ATOM 806 C C . ASN A 1 97 ? 72.856 -6.517 -66.058 1.00 55.81 97 ASN A C 1
ATOM 808 O O . ASN A 1 97 ? 72.622 -6.110 -67.191 1.00 55.81 97 ASN A O 1
ATOM 812 N N . TYR A 1 98 ? 73.742 -5.944 -65.238 1.00 42.84 98 TYR A N 1
ATOM 813 C CA . TYR A 1 98 ? 75.079 -5.519 -65.675 1.00 42.84 98 TYR A CA 1
ATOM 814 C C . TYR A 1 98 ? 76.020 -5.416 -64.463 1.00 42.84 98 TYR A C 1
ATOM 816 O O . TYR A 1 98 ? 75.704 -4.776 -63.464 1.00 42.84 98 TYR A O 1
ATOM 824 N N . SER A 1 99 ? 77.151 -6.115 -64.571 1.00 55.94 99 SER A N 1
ATOM 825 C CA . SER A 1 99 ? 78.322 -6.066 -63.690 1.00 55.94 99 SER A CA 1
ATOM 826 C C . SER A 1 99 ? 79.260 -4.923 -64.093 1.00 55.94 99 SER A C 1
ATOM 828 O O . SER A 1 99 ? 79.273 -4.542 -65.265 1.00 55.94 99 SER A O 1
ATOM 830 N N . GLY A 1 100 ? 80.092 -4.461 -63.153 1.00 43.19 100 GLY A N 1
ATOM 831 C CA . GLY A 1 100 ? 81.210 -3.541 -63.389 1.00 43.19 100 GLY A CA 1
ATOM 832 C C . GLY A 1 100 ? 81.669 -2.873 -62.109 1.00 43.19 100 GLY A C 1
ATOM 833 O O . GLY A 1 100 ? 81.091 -1.813 -61.797 1.00 43.19 100 GLY A O 1
#

Solvent-accessible surface area (backbone atoms only — not comparable to full-atom values): 6418 Å² total; per-residue (Å²): 129,80,81,72,71,81,82,78,62,75,84,86,74,60,79,91,52,68,80,43,68,69,54,50,56,50,50,55,53,49,29,53,53,50,38,52,53,50,52,51,49,53,55,51,49,53,51,49,50,53,52,48,53,53,50,51,52,54,52,50,54,53,51,53,52,51,47,54,55,50,52,51,52,55,62,70,67,49,78,82,79,73,80,76,74,83,87,76,95,72,86,78,92,75,89,80,90,84,88,134

pLDDT: mean 81.01, std 19.25, range [41.62, 98.75]

Radius of gyration: 40.67 Å; Cα contacts (8 Å, |Δi|>4): 14; chains: 1; bounding box: 106×18×97 Å

Mean predicted aligned error: 14.21 Å

Foldseek 3Di:
DPPPPLDQDADDDDPVQVVDVVSVVVRVVVSVVVSVVVVVVVVVVVVVVVVVVVVVVVVVVVVVVVVVVVVVVVVVPPPPPPPPPDDDDDDDDDDDDDDD

InterPro domains:
  IPR004331 SPX domain [PF03105] (3-95)
  IPR004331 SPX domain [PS51382] (1-100)
  IPR052486 Phosphate transporter PHO1 [PTHR48477] (3-97)